Protein AF-A0AAW0N342-F1 (afdb_monomer)

InterPro domains:
  IPR033315 Fanconi-associated nuclease 1-like [PTHR15749] (12-148)
  IPR049125 Fanconi-associated nuclease 1-like, winged-helix domain [PF21315] (36-118)

Foldseek 3Di:
DDDDDDDDDDDDDDDDDDDDDDDDDCPDPPPPPQDPLLVVVVVVVVVQCVDPVSVVVADPVNVLLVVLLVVADSLLSVVLSVQVPDPPADEDQVPDDDVVRPRRCVVSVVSCVVSVSDDDPVPVPDPVSVLVHDPPVVNVVVCVVPPNDDDDDDDDD

Nearest PDB structures (foldseek):
  4rea-assembly1_A  TM=9.395E-01  e=3.209E-09  Homo sapiens
  4reb-assembly1_A  TM=9.626E-01  e=8.181E-09  Homo sapiens
  4ric-assembly1_A  TM=9.687E-01  e=1.385E-08  Homo sapiens
  4rec-assembly1_A  TM=9.598E-01  e=1.468E-08  Homo sapiens
  4rib-assembly1_A  TM=9.483E-01  e=1.855E-08  Homo sapiens

pLDDT: mean 77.21, std 22.33, range [28.55, 95.75]

Secondary structure (DSSP, 8-state):
---PPP--------------------------PPPHHHHHHHHHHHHHHH-HHHHTT--HHHHHHHHHHHHS-HHHHHHHHHHHTS-S----GGG---TTT-S--HHHHHHHHHTTSS--GGG---HHHHHHHS-HHHHHHHHHHS-----------

Mean predicted aligned error: 14.07 Å

Solvent-accessible surface area (backbone atoms only — not comparable to full-atom values): 10590 Å² total; per-residue (Å²): 133,88,80,88,83,87,87,77,91,88,82,90,82,90,84,90,80,90,79,90,80,90,78,91,77,86,74,78,84,69,80,73,73,73,54,67,71,52,48,51,50,51,50,54,53,47,58,45,62,71,34,67,84,58,38,73,75,53,52,74,67,53,52,49,50,54,56,51,52,74,69,43,52,74,52,34,45,49,50,50,53,60,54,68,76,44,82,93,65,87,74,60,71,91,76,61,86,47,72,94,67,37,90,69,52,63,70,43,53,51,52,33,38,75,72,65,76,41,85,58,80,90,74,63,79,52,65,70,63,59,56,71,68,46,53,71,71,56,49,53,50,50,42,67,74,41,94,58,87,81,87,78,87,79,83,82,127

Radius of gyration: 29.44 Å; Cα contacts (8 Å, |Δi|>4): 58; chains: 1; bounding box: 86×65×75 Å

Structure (mmCIF, N/CA/C/O backbone):
data_AF-A0AAW0N342-F1
#
_entry.id   AF-A0AAW0N342-F1
#
loop_
_atom_site.group_PDB
_atom_site.id
_atom_site.type_symbol
_atom_site.label_atom_id
_atom_site.label_alt_id
_atom_site.label_comp_id
_atom_site.label_asym_id
_atom_site.label_entity_id
_atom_site.label_seq_id
_atom_site.pdbx_PDB_ins_code
_atom_site.Cartn_x
_atom_site.Cartn_y
_atom_site.Cartn_z
_atom_site.occupancy
_atom_site.B_iso_or_equiv
_atom_site.auth_seq_id
_atom_site.auth_comp_id
_atom_site.auth_asym_id
_atom_site.auth_atom_id
_atom_site.pdbx_PDB_model_num
ATOM 1 N N . MET A 1 1 ? 48.645 28.131 -38.438 1.00 34.69 1 MET A N 1
ATOM 2 C CA . MET A 1 1 ? 50.052 28.207 -37.994 1.00 34.69 1 MET A CA 1
ATOM 3 C C .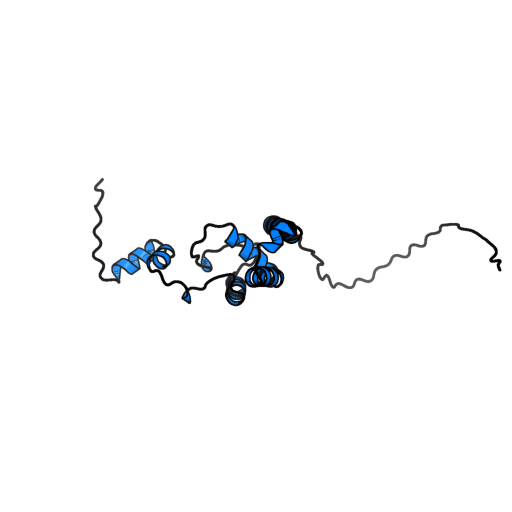 MET A 1 1 ? 50.154 29.474 -37.162 1.00 34.69 1 MET A C 1
ATOM 5 O O . MET A 1 1 ? 50.099 30.552 -37.726 1.00 34.69 1 MET A O 1
ATOM 9 N N . GLU A 1 2 ? 49.819 29.376 -35.874 1.00 31.81 2 GLU A N 1
ATOM 10 C CA . GLU A 1 2 ? 50.795 29.210 -34.774 1.00 31.81 2 GLU A CA 1
ATOM 11 C C . GLU A 1 2 ? 51.688 30.467 -34.657 1.00 31.81 2 GLU A C 1
ATOM 13 O O . GLU A 1 2 ? 52.312 30.865 -35.628 1.00 31.81 2 GLU A O 1
ATOM 18 N N . LYS A 1 3 ? 51.814 31.150 -33.515 1.00 34.91 3 LYS A N 1
ATOM 19 C CA . LYS A 1 3 ? 52.050 30.603 -32.174 1.00 34.91 3 LYS A CA 1
ATOM 20 C C . LYS A 1 3 ? 51.525 31.537 -31.079 1.00 34.91 3 LYS A C 1
ATOM 22 O O . LYS A 1 3 ? 51.860 32.717 -31.043 1.00 34.91 3 LYS A O 1
ATOM 27 N N . THR A 1 4 ? 50.782 30.944 -30.151 1.00 29.80 4 THR A N 1
ATOM 28 C CA . THR A 1 4 ? 50.561 31.434 -28.788 1.00 29.80 4 THR A CA 1
ATOM 29 C C . THR A 1 4 ? 51.851 31.257 -27.990 1.00 29.80 4 THR A C 1
ATOM 31 O O . THR A 1 4 ? 52.464 30.189 -28.030 1.00 29.80 4 THR A O 1
ATOM 34 N N . VAL A 1 5 ? 52.260 32.303 -27.270 1.00 38.38 5 VAL A N 1
ATOM 35 C CA . VAL A 1 5 ? 53.381 32.277 -26.326 1.00 38.38 5 VAL A CA 1
ATOM 36 C C . VAL A 1 5 ? 52.850 32.109 -24.900 1.00 38.38 5 VAL A C 1
ATOM 38 O O . VAL A 1 5 ? 51.890 32.743 -24.478 1.00 38.38 5 VAL A O 1
ATOM 41 N N . LEU A 1 6 ? 53.527 31.188 -24.227 1.00 35.22 6 LEU A N 1
ATOM 42 C CA . LEU A 1 6 ? 53.468 30.665 -22.868 1.00 35.22 6 LEU A CA 1
ATOM 43 C C . LEU A 1 6 ? 53.536 31.707 -21.735 1.00 35.22 6 LEU A C 1
ATOM 45 O O . LEU A 1 6 ? 54.296 32.666 -21.841 1.00 35.22 6 LEU A O 1
ATOM 49 N N . CYS A 1 7 ? 52.865 31.397 -20.617 1.00 28.78 7 CYS A N 1
ATOM 50 C CA . CYS A 1 7 ? 53.338 31.397 -19.209 1.00 28.78 7 CYS A CA 1
ATOM 51 C C . CYS A 1 7 ? 52.137 31.646 -18.274 1.00 28.78 7 CYS A C 1
ATOM 53 O O . CYS A 1 7 ? 51.272 32.435 -18.618 1.00 28.78 7 CYS A O 1
ATOM 55 N N . ARG A 1 8 ? 52.001 31.129 -17.053 1.00 29.12 8 ARG A N 1
ATOM 56 C CA . ARG A 1 8 ? 52.583 30.060 -16.221 1.00 29.12 8 ARG A CA 1
ATOM 57 C C . ARG A 1 8 ? 51.769 30.188 -14.916 1.00 29.12 8 ARG A C 1
ATOM 59 O O . ARG A 1 8 ? 51.470 31.309 -14.511 1.00 29.12 8 ARG A O 1
ATOM 66 N N . SER A 1 9 ? 51.353 29.080 -14.316 1.00 40.84 9 SER A N 1
ATOM 67 C CA . SER A 1 9 ? 50.615 29.056 -13.046 1.00 40.84 9 SER A CA 1
ATOM 68 C C . SER A 1 9 ? 51.399 29.734 -11.919 1.00 40.84 9 SER A C 1
ATOM 70 O O . SER A 1 9 ? 52.617 29.594 -11.906 1.00 40.84 9 SER A O 1
ATOM 72 N N . ASP A 1 10 ? 50.714 30.397 -10.978 1.00 31.62 10 ASP A N 1
ATOM 73 C CA . ASP A 1 10 ? 50.921 30.170 -9.540 1.00 31.62 10 ASP A CA 1
ATOM 74 C C . ASP A 1 10 ? 49.879 30.858 -8.643 1.00 31.62 10 ASP A C 1
ATOM 76 O O . ASP A 1 10 ? 49.135 31.755 -9.030 1.00 31.62 10 ASP A O 1
ATOM 80 N N . ASN A 1 11 ? 49.812 30.294 -7.444 1.00 30.88 11 ASN A N 1
ATOM 81 C CA . ASN A 1 11 ? 48.727 30.203 -6.482 1.00 30.88 11 ASN A CA 1
ATOM 82 C C . ASN A 1 11 ? 48.835 31.249 -5.344 1.00 30.88 11 ASN A C 1
ATOM 84 O O . ASN A 1 11 ? 49.913 31.764 -5.069 1.00 30.88 11 ASN A O 1
ATOM 88 N N . SER A 1 12 ? 47.737 31.397 -4.588 1.00 33.22 12 SER A N 1
ATOM 89 C CA . SER A 1 12 ? 47.611 31.959 -3.223 1.00 33.22 12 SER A CA 1
ATOM 90 C C . SER A 1 12 ? 47.650 33.483 -3.014 1.00 33.22 12 SER A C 1
ATOM 92 O O . SER A 1 12 ? 48.708 34.096 -3.073 1.00 33.22 12 SER A O 1
ATOM 94 N N . GLN A 1 13 ? 46.522 34.052 -2.548 1.00 33.81 13 GLN A N 1
ATOM 95 C CA . GLN A 1 13 ? 46.374 34.555 -1.163 1.00 33.81 13 GLN A CA 1
ATOM 96 C C . GLN A 1 13 ? 44.962 35.120 -0.860 1.00 33.81 13 GLN A C 1
ATOM 98 O O . GLN A 1 13 ? 44.534 36.128 -1.407 1.00 33.81 13 GLN A O 1
ATOM 103 N N . LYS A 1 14 ? 44.272 34.408 0.041 1.00 32.59 14 LYS A N 1
ATOM 104 C CA . LYS A 1 14 ? 43.432 34.832 1.179 1.00 32.59 14 LYS A CA 1
ATOM 105 C C . LYS A 1 14 ? 42.947 36.299 1.261 1.00 32.59 14 LYS A C 1
ATOM 107 O O . LYS A 1 14 ? 43.750 37.186 1.523 1.00 32.59 14 LYS A O 1
ATOM 112 N N . THR A 1 15 ? 41.625 36.492 1.321 1.00 28.55 15 THR A N 1
ATOM 113 C CA . THR A 1 15 ? 40.990 37.526 2.164 1.00 28.55 15 THR A CA 1
ATOM 114 C C . THR A 1 15 ? 39.665 37.023 2.750 1.00 28.55 15 THR A C 1
ATOM 116 O O . THR A 1 15 ? 38.677 36.819 2.052 1.00 28.55 15 THR A O 1
ATOM 119 N N . GLU A 1 16 ? 39.674 36.819 4.068 1.00 32.69 16 GLU A N 1
ATOM 120 C CA . GLU A 1 16 ? 38.497 36.769 4.938 1.00 32.69 16 GLU A CA 1
ATOM 121 C C . GLU A 1 16 ? 37.904 38.177 5.054 1.00 32.69 16 GLU A C 1
ATOM 123 O O . GLU A 1 16 ? 38.611 39.091 5.474 1.00 32.69 16 GLU A O 1
ATOM 128 N N . ILE A 1 17 ? 36.609 38.339 4.772 1.00 36.56 17 ILE A N 1
ATOM 129 C CA . ILE A 1 17 ? 35.770 39.325 5.464 1.00 36.56 17 ILE A CA 1
ATOM 130 C C . ILE A 1 17 ? 34.436 38.646 5.780 1.00 36.56 17 ILE A C 1
ATOM 132 O O . ILE A 1 17 ? 33.525 38.584 4.958 1.00 36.56 17 ILE A O 1
ATOM 136 N N . GLU A 1 18 ? 34.341 38.130 7.002 1.00 34.72 18 GLU A N 1
ATOM 137 C CA . GLU A 1 18 ? 33.071 37.909 7.680 1.00 34.72 18 GLU A CA 1
ATOM 138 C C . GLU A 1 18 ? 32.436 39.262 8.028 1.00 34.72 18 GLU A C 1
ATOM 140 O O . GLU A 1 18 ? 33.096 40.130 8.608 1.00 34.72 18 GLU A O 1
ATOM 145 N N . LYS A 1 19 ? 31.137 39.406 7.739 1.00 33.09 19 LYS A N 1
ATOM 146 C CA . LYS A 1 19 ? 30.110 39.789 8.727 1.00 33.09 19 LYS A CA 1
ATOM 147 C C . LYS A 1 19 ? 28.703 39.733 8.122 1.00 33.09 19 LYS A C 1
ATOM 149 O O . LYS A 1 19 ? 28.274 40.617 7.392 1.00 33.09 19 LYS A O 1
ATOM 154 N N . THR A 1 20 ? 28.021 38.641 8.459 1.00 30.98 20 THR A N 1
ATOM 155 C CA . THR A 1 20 ? 26.669 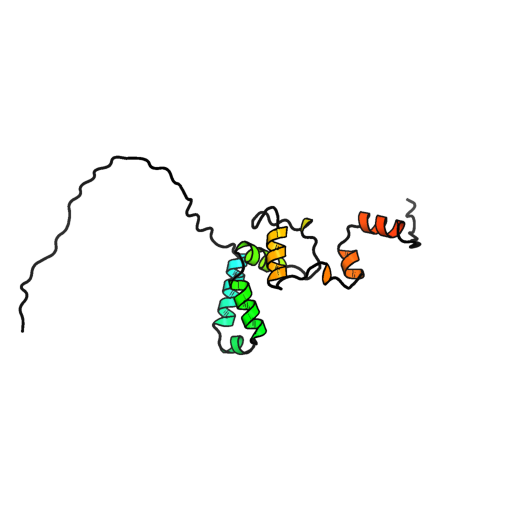38.604 9.040 1.00 30.98 20 THR A CA 1
ATOM 156 C C . THR A 1 20 ? 25.677 39.703 8.643 1.00 30.98 20 THR A C 1
ATOM 158 O O . THR A 1 20 ? 25.640 40.772 9.248 1.00 30.98 20 THR A O 1
ATOM 161 N N . VAL A 1 21 ? 24.722 39.330 7.786 1.00 37.38 21 VAL A N 1
ATOM 162 C CA . VAL A 1 21 ? 23.315 39.728 7.939 1.00 37.38 21 VAL A CA 1
ATOM 163 C C . VAL A 1 21 ? 22.462 38.468 7.810 1.00 37.38 21 VAL A C 1
ATOM 165 O O . VAL A 1 21 ? 22.523 37.753 6.814 1.00 37.38 21 VAL A O 1
ATOM 168 N N . LYS A 1 22 ? 21.724 38.186 8.884 1.00 39.34 22 LYS A N 1
ATOM 169 C CA . LYS A 1 22 ? 20.731 37.122 8.999 1.00 39.34 22 LYS A CA 1
ATOM 170 C C . LYS A 1 22 ? 19.581 37.414 8.043 1.00 39.34 22 LYS A C 1
ATOM 172 O O . LYS A 1 22 ? 19.031 38.505 8.116 1.00 39.34 22 LYS A O 1
ATOM 177 N N . ASN A 1 23 ? 19.191 36.432 7.240 1.00 31.77 23 ASN A N 1
ATOM 178 C CA . ASN A 1 23 ? 17.826 36.313 6.751 1.00 31.77 23 ASN A CA 1
ATOM 179 C C . ASN A 1 23 ? 17.415 34.855 6.928 1.00 31.77 23 ASN A C 1
ATOM 181 O O . ASN A 1 23 ? 17.926 33.955 6.265 1.00 31.77 23 ASN A O 1
ATOM 185 N N . GLU A 1 24 ? 16.551 34.664 7.915 1.00 41.38 24 GLU A N 1
ATOM 186 C CA . GLU A 1 24 ? 15.800 33.451 8.180 1.00 41.38 24 GLU A CA 1
ATOM 187 C C . GLU A 1 24 ? 14.843 33.223 7.007 1.00 41.38 24 GLU A C 1
ATOM 189 O O . GLU A 1 24 ? 14.032 34.088 6.694 1.00 41.38 24 GLU A O 1
ATOM 194 N N . ASN A 1 25 ? 14.996 32.082 6.345 1.00 36.09 25 ASN A N 1
ATOM 195 C CA . ASN A 1 25 ? 13.945 31.336 5.657 1.00 36.09 25 ASN A CA 1
ATOM 196 C C . ASN A 1 25 ? 14.492 29.916 5.502 1.00 36.09 25 ASN A C 1
ATOM 198 O O . ASN A 1 25 ? 15.032 29.519 4.472 1.00 36.09 25 ASN A O 1
ATOM 202 N N . ASP A 1 26 ? 14.449 29.213 6.629 1.00 40.00 26 ASP A N 1
ATOM 203 C CA . ASP A 1 26 ? 14.780 27.805 6.790 1.00 40.00 26 ASP A CA 1
ATOM 204 C C . ASP A 1 26 ? 13.653 26.965 6.167 1.00 40.00 26 ASP A C 1
ATOM 206 O O . ASP A 1 26 ? 12.749 26.490 6.851 1.00 40.00 26 ASP A O 1
ATOM 210 N N . GLU A 1 27 ? 13.657 26.830 4.839 1.00 41.22 27 GLU A N 1
ATOM 211 C CA . GLU A 1 27 ? 12.962 25.719 4.190 1.00 41.22 27 GLU A CA 1
ATOM 212 C C . GLU A 1 27 ? 13.893 24.511 4.235 1.00 41.22 27 GLU A C 1
ATOM 214 O O . GLU A 1 27 ? 14.804 24.339 3.419 1.00 41.22 27 GLU A O 1
ATOM 219 N N . SER A 1 28 ? 13.677 23.699 5.270 1.00 37.66 28 SER A N 1
ATOM 220 C CA . SER A 1 28 ? 14.444 22.502 5.565 1.00 37.66 28 SER A CA 1
ATOM 221 C C . SER A 1 28 ? 14.536 21.608 4.327 1.00 37.66 28 SER A C 1
ATOM 223 O O . SER A 1 28 ? 13.594 20.901 3.960 1.00 37.66 28 SER A O 1
ATOM 225 N N . SER A 1 29 ? 15.708 21.596 3.704 1.00 40.28 29 SER A N 1
ATOM 226 C CA . SER A 1 29 ? 16.100 20.595 2.718 1.00 40.28 29 SER A CA 1
ATOM 227 C C . SER A 1 29 ? 16.362 19.271 3.437 1.00 40.28 29 SER A C 1
ATOM 229 O O . SER A 1 29 ? 17.493 18.804 3.530 1.00 40.28 29 SER A O 1
ATOM 231 N N . GLN A 1 30 ? 15.318 18.666 4.003 1.00 44.69 30 GLN A N 1
ATOM 232 C CA . GLN A 1 30 ? 15.370 17.273 4.411 1.00 44.69 30 GLN A CA 1
ATOM 233 C C . GLN A 1 30 ? 15.076 16.429 3.180 1.00 44.69 30 GLN A C 1
ATOM 235 O O . GLN A 1 30 ? 13.927 16.095 2.896 1.00 44.69 30 GLN A O 1
ATOM 240 N N . THR A 1 31 ? 16.123 16.055 2.448 1.00 46.41 31 THR A N 1
ATOM 241 C CA . THR A 1 31 ? 16.073 14.879 1.581 1.00 46.41 31 THR A CA 1
ATOM 242 C C . THR A 1 31 ? 15.868 13.664 2.487 1.00 46.41 31 THR A C 1
ATOM 244 O O . THR A 1 31 ? 16.803 13.007 2.940 1.00 46.41 31 THR A O 1
ATOM 247 N N . THR A 1 32 ? 14.614 13.414 2.859 1.00 61.03 32 THR A N 1
ATOM 248 C CA . THR A 1 32 ? 14.234 12.310 3.734 1.00 61.03 32 THR A CA 1
ATOM 249 C C . THR A 1 32 ? 14.515 11.029 2.965 1.00 61.03 32 THR A C 1
ATOM 251 O O . THR A 1 32 ? 13.783 10.656 2.051 1.00 61.03 32 THR A O 1
ATOM 254 N N . ARG A 1 33 ? 15.637 10.385 3.292 1.00 80.31 33 ARG A N 1
ATOM 255 C CA . ARG A 1 33 ? 16.041 9.100 2.724 1.00 80.31 33 ARG A CA 1
ATOM 256 C C . ARG A 1 33 ? 14.855 8.133 2.771 1.00 80.31 33 ARG A C 1
ATOM 258 O O . ARG A 1 33 ? 14.216 7.996 3.816 1.00 80.31 33 ARG A O 1
ATOM 265 N N . LEU A 1 34 ? 14.564 7.476 1.645 1.00 87.88 34 LEU A N 1
ATOM 266 C CA . LEU A 1 34 ? 13.454 6.530 1.566 1.00 87.88 34 LEU A CA 1
ATOM 267 C C . LEU A 1 34 ? 13.619 5.417 2.616 1.00 87.88 34 LEU A C 1
ATOM 269 O O . LEU A 1 34 ? 14.746 4.975 2.875 1.00 87.88 34 LEU A O 1
ATOM 273 N N . PRO A 1 35 ? 12.517 4.935 3.217 1.00 92.31 35 PRO A N 1
ATOM 274 C CA . PRO A 1 35 ? 12.569 3.792 4.114 1.00 92.31 35 PRO A CA 1
ATOM 275 C C . PRO A 1 35 ? 13.142 2.563 3.406 1.00 92.31 35 PRO A C 1
ATOM 277 O O . PRO A 1 35 ? 12.851 2.327 2.233 1.00 92.31 35 PRO A O 1
ATOM 280 N N . TYR A 1 36 ? 13.896 1.738 4.135 1.00 93.88 36 TYR A N 1
ATOM 281 C CA . TYR A 1 36 ? 14.574 0.576 3.550 1.00 93.88 36 TYR A CA 1
ATOM 282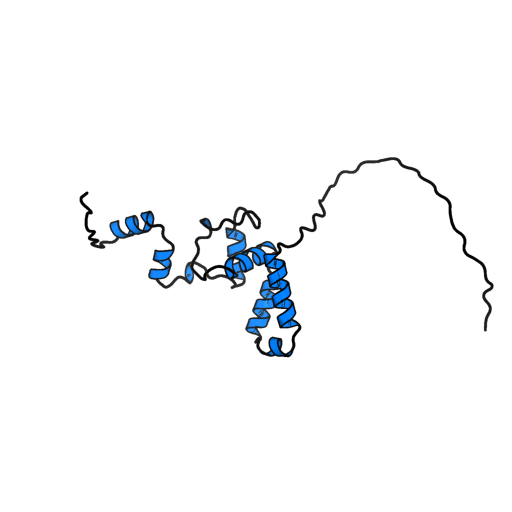 C C . TYR A 1 36 ? 13.609 -0.391 2.843 1.00 93.88 36 TYR A C 1
ATOM 284 O O . TYR A 1 36 ? 13.972 -0.973 1.831 1.00 93.88 36 TYR A O 1
ATOM 292 N N . TYR A 1 37 ? 12.374 -0.550 3.337 1.00 93.81 37 TYR A N 1
ATOM 293 C CA . TYR A 1 37 ? 11.390 -1.450 2.728 1.00 93.81 37 TYR A CA 1
ATOM 294 C C . TYR A 1 37 ? 10.956 -0.978 1.336 1.00 93.81 37 TYR A C 1
ATOM 296 O O . TYR A 1 37 ? 10.802 -1.801 0.438 1.00 93.81 37 TYR A O 1
ATOM 304 N N . LEU A 1 38 ? 10.791 0.336 1.153 1.00 94.88 38 LEU A N 1
ATOM 305 C CA . LEU A 1 38 ? 10.435 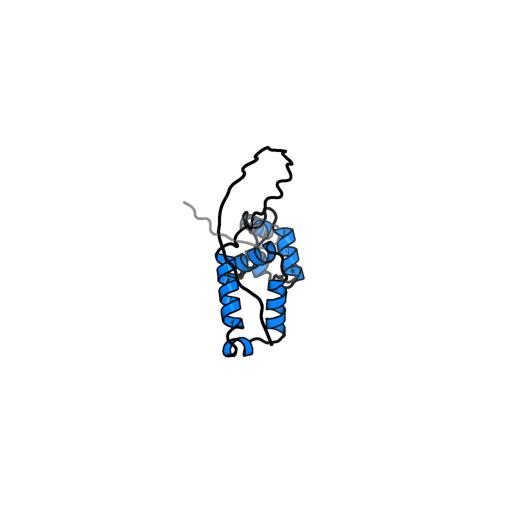0.927 -0.132 1.00 94.88 38 LEU A CA 1
ATOM 306 C C . LEU A 1 38 ? 11.646 0.912 -1.062 1.00 94.88 38 LEU A C 1
ATOM 308 O O . LEU A 1 38 ? 11.520 0.527 -2.217 1.00 94.88 38 LEU A O 1
ATOM 312 N N . GLN A 1 39 ? 12.830 1.241 -0.539 1.00 95.44 39 GLN A N 1
ATOM 313 C CA . GLN A 1 39 ? 14.072 1.166 -1.304 1.00 95.44 39 GLN A CA 1
ATOM 314 C C . GLN A 1 39 ? 14.318 -0.249 -1.842 1.00 95.44 39 GLN A C 1
ATOM 316 O O . GLN A 1 39 ? 14.589 -0.409 -3.025 1.00 95.44 39 GLN A O 1
ATOM 321 N N . ASN A 1 40 ? 14.178 -1.273 -0.996 1.00 95.19 40 ASN A N 1
ATOM 322 C CA . ASN A 1 40 ? 14.358 -2.664 -1.401 1.00 95.19 40 ASN A CA 1
ATOM 323 C C . ASN A 1 40 ? 13.339 -3.073 -2.469 1.00 95.19 40 ASN A C 1
ATOM 325 O O . ASN A 1 40 ? 13.709 -3.735 -3.432 1.00 95.19 40 ASN A O 1
ATOM 329 N N . PHE A 1 41 ? 12.077 -2.663 -2.316 1.00 95.56 41 PHE A N 1
ATOM 330 C CA . PHE A 1 41 ? 11.040 -2.932 -3.309 1.00 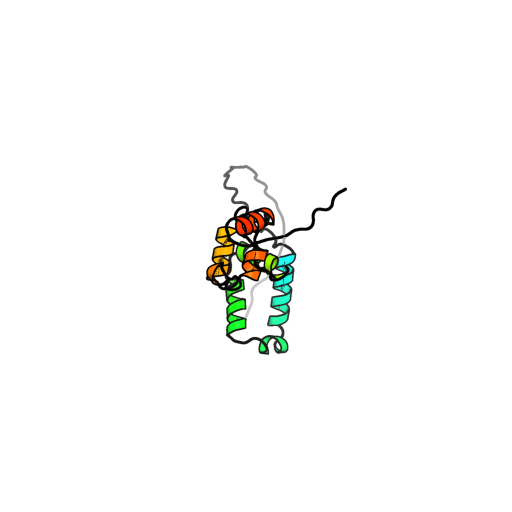95.56 41 PHE A CA 1
ATOM 331 C C . PHE A 1 41 ? 11.387 -2.315 -4.670 1.00 95.56 41 PHE A C 1
ATOM 333 O O . PHE A 1 41 ? 11.361 -3.015 -5.678 1.00 95.56 41 PHE A O 1
ATOM 340 N N . LEU A 1 42 ? 11.786 -1.039 -4.688 1.00 94.88 42 LEU A N 1
ATOM 341 C CA . LEU A 1 42 ? 12.204 -0.345 -5.909 1.00 94.88 42 LEU A CA 1
ATOM 342 C C . LEU A 1 42 ? 13.431 -0.998 -6.550 1.00 94.88 42 LEU A C 1
ATOM 344 O O . LEU A 1 42 ? 13.464 -1.171 -7.760 1.00 94.88 42 LEU A O 1
ATOM 348 N N . THR A 1 43 ? 14.417 -1.409 -5.750 1.00 95.38 43 THR A N 1
ATOM 349 C CA . THR A 1 43 ? 15.608 -2.102 -6.257 1.00 95.38 43 THR A CA 1
ATOM 350 C C . THR A 1 43 ? 15.264 -3.449 -6.890 1.00 95.38 43 THR A C 1
ATOM 352 O O . THR A 1 43 ? 15.811 -3.773 -7.938 1.00 95.38 43 THR A O 1
ATOM 355 N N . VAL A 1 44 ? 14.348 -4.223 -6.296 1.00 95.06 44 VAL A N 1
ATOM 356 C CA . VAL A 1 44 ? 13.877 -5.484 -6.892 1.00 95.06 44 VAL A CA 1
ATOM 357 C C . VAL A 1 44 ? 13.142 -5.215 -8.202 1.00 95.06 44 VAL A C 1
ATOM 359 O O . VAL A 1 44 ? 13.432 -5.868 -9.199 1.00 95.06 44 VAL A O 1
ATOM 362 N N . LEU A 1 45 ? 12.235 -4.236 -8.218 1.00 94.62 45 LEU A N 1
ATOM 363 C CA . LEU A 1 45 ? 11.480 -3.878 -9.416 1.00 94.62 45 LEU A CA 1
ATOM 364 C C . LEU A 1 45 ? 12.410 -3.431 -10.552 1.00 94.62 45 LEU A C 1
ATOM 366 O O . LEU A 1 45 ? 12.287 -3.912 -11.672 1.00 94.62 45 LEU A O 1
ATOM 370 N N . GLN A 1 46 ? 13.385 -2.574 -10.248 1.00 94.31 46 GLN A N 1
ATOM 371 C CA . GLN A 1 46 ? 14.382 -2.117 -11.211 1.00 94.31 46 GLN A CA 1
ATOM 372 C C . GLN A 1 46 ? 15.221 -3.277 -11.758 1.00 94.31 46 GLN A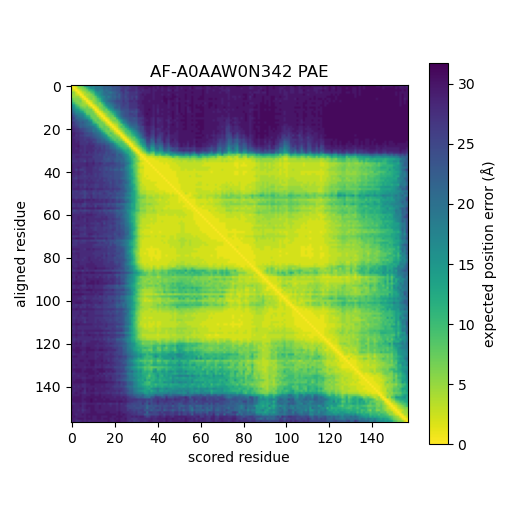 C 1
ATOM 374 O O . GLN A 1 46 ? 15.373 -3.386 -12.968 1.00 94.31 46 GLN A O 1
ATOM 379 N N . ALA A 1 47 ? 15.713 -4.171 -10.895 1.00 95.56 47 ALA A N 1
ATOM 380 C CA . ALA A 1 47 ? 16.520 -5.311 -11.327 1.00 95.56 47 ALA A CA 1
ATOM 381 C C . ALA A 1 47 ? 15.759 -6.243 -12.287 1.00 95.56 47 ALA A C 1
ATOM 383 O O . ALA A 1 47 ? 16.338 -6.733 -13.251 1.00 95.56 47 ALA A O 1
ATOM 384 N N . VAL A 1 48 ? 14.461 -6.455 -12.044 1.00 94.06 48 VAL A N 1
ATOM 385 C CA . VAL A 1 48 ? 13.595 -7.255 -12.926 1.00 94.06 48 VAL A CA 1
ATOM 386 C C . VAL A 1 48 ? 13.354 -6.545 -14.261 1.00 94.06 48 VAL A C 1
ATOM 388 O O . VAL A 1 48 ? 13.366 -7.185 -15.305 1.00 94.06 48 VAL A O 1
ATOM 391 N N . LEU A 1 49 ? 13.166 -5.223 -14.254 1.00 92.31 49 LEU A N 1
ATOM 392 C CA . LEU A 1 49 ? 12.881 -4.453 -15.472 1.00 92.31 49 LEU A CA 1
ATOM 393 C C . LEU A 1 49 ? 14.116 -4.159 -16.330 1.00 92.31 49 LEU A C 1
ATOM 395 O O . LEU A 1 49 ? 13.980 -3.929 -17.532 1.00 92.31 49 LEU A O 1
ATOM 399 N N . GLU A 1 50 ? 15.306 -4.148 -15.733 1.00 94.38 50 GLU A N 1
ATOM 400 C CA . GLU A 1 50 ? 16.579 -4.031 -16.450 1.00 94.38 50 GLU A CA 1
ATOM 401 C C . GLU A 1 50 ? 16.966 -5.332 -17.165 1.00 94.38 50 GLU A C 1
ATOM 403 O O . GLU A 1 50 ? 17.705 -5.289 -18.149 1.00 94.38 50 GLU A O 1
ATOM 408 N N . ASN A 1 51 ? 16.456 -6.478 -16.707 1.00 95.06 51 ASN A N 1
ATOM 409 C CA . ASN A 1 51 ? 16.655 -7.754 -17.376 1.00 95.06 51 ASN A CA 1
ATOM 410 C C . ASN A 1 51 ? 15.654 -7.922 -18.531 1.00 95.06 51 ASN A C 1
ATOM 412 O O . ASN A 1 51 ? 14.452 -8.062 -18.312 1.00 95.06 51 ASN A O 1
ATOM 416 N N . GLU A 1 52 ? 16.150 -7.942 -19.770 1.00 92.50 52 GLU A N 1
ATOM 417 C CA . GLU A 1 52 ? 15.311 -8.099 -20.964 1.00 92.50 52 GLU A CA 1
ATOM 418 C C . GLU A 1 52 ? 14.528 -9.422 -20.964 1.00 92.50 52 GLU A C 1
ATOM 420 O O . GLU A 1 52 ? 13.354 -9.423 -21.337 1.00 92.50 52 GLU A O 1
ATOM 425 N N . ASP A 1 53 ? 15.133 -10.516 -20.486 1.00 94.06 53 ASP A N 1
ATOM 426 C CA . ASP A 1 53 ? 14.511 -11.847 -20.461 1.00 94.06 53 ASP A CA 1
ATOM 427 C C . ASP A 1 53 ? 13.338 -11.928 -19.472 1.00 94.06 53 ASP A C 1
ATOM 429 O O . ASP A 1 53 ? 12.362 -12.637 -19.716 1.00 94.06 53 ASP A O 1
ATOM 433 N N . ASP A 1 54 ? 13.407 -11.183 -18.366 1.00 93.31 54 ASP A N 1
ATOM 434 C CA . ASP A 1 54 ? 12.313 -11.110 -17.395 1.00 93.31 54 ASP A CA 1
ATOM 435 C C . ASP A 1 54 ? 11.252 -10.104 -17.853 1.00 93.31 54 ASP A C 1
ATOM 437 O O . ASP A 1 54 ? 10.051 -10.356 -17.737 1.00 93.31 54 ASP A O 1
ATOM 441 N N . ARG A 1 55 ? 11.679 -8.973 -18.429 1.00 91.75 55 ARG A N 1
ATOM 442 C CA . ARG A 1 55 ? 10.790 -7.896 -18.877 1.00 91.75 55 ARG A CA 1
ATOM 443 C C . ARG A 1 55 ? 9.792 -8.351 -19.941 1.00 91.75 55 ARG A C 1
ATOM 445 O O . ARG A 1 55 ? 8.658 -7.880 -19.929 1.00 91.75 55 ARG A O 1
ATOM 452 N N . ILE A 1 56 ? 10.166 -9.269 -20.834 1.00 92.94 56 ILE A N 1
ATOM 453 C CA . ILE A 1 56 ? 9.251 -9.805 -21.862 1.00 92.94 56 ILE A CA 1
ATOM 454 C C . ILE A 1 56 ? 8.068 -10.600 -21.286 1.00 92.94 56 ILE A C 1
ATOM 456 O O . ILE A 1 56 ? 7.112 -10.867 -22.012 1.00 92.94 56 ILE A O 1
ATOM 460 N N . LEU A 1 57 ? 8.118 -10.990 -20.006 1.00 95.25 57 LEU A N 1
ATOM 461 C CA . LEU A 1 57 ? 7.025 -11.696 -19.333 1.00 95.25 57 LEU A CA 1
ATOM 462 C C . LEU A 1 57 ? 5.892 -10.756 -18.893 1.00 95.25 57 LEU A C 1
ATOM 464 O O . LEU A 1 57 ? 4.809 -11.237 -18.565 1.00 95.25 57 LEU A O 1
ATOM 468 N N . PHE A 1 58 ? 6.131 -9.442 -18.893 1.00 94.25 58 PHE A N 1
ATOM 469 C CA . PHE A 1 58 ? 5.167 -8.419 -18.497 1.00 94.25 58 PHE A CA 1
ATOM 470 C C . PHE A 1 58 ? 4.402 -7.923 -19.724 1.00 94.25 58 PHE A C 1
ATOM 472 O O . PHE A 1 58 ? 4.998 -7.525 -20.727 1.00 94.25 58 PHE A O 1
ATOM 479 N N . ASN A 1 59 ? 3.073 -7.931 -19.648 1.00 94.44 59 ASN A N 1
ATOM 480 C CA . ASN A 1 59 ? 2.224 -7.390 -20.707 1.00 94.44 59 ASN A CA 1
ATOM 481 C C . ASN A 1 59 ? 2.032 -5.864 -20.553 1.00 94.44 59 ASN A C 1
ATOM 483 O O . ASN A 1 59 ? 2.523 -5.238 -19.609 1.00 94.44 59 ASN A O 1
ATOM 487 N N . ASP A 1 60 ? 1.297 -5.248 -21.482 1.00 94.56 60 ASP A N 1
ATOM 488 C CA . ASP A 1 60 ? 1.044 -3.801 -21.463 1.00 94.56 60 ASP A CA 1
ATOM 489 C C . ASP A 1 60 ? 0.265 -3.337 -20.216 1.00 94.56 60 ASP A C 1
ATOM 491 O O . ASP A 1 60 ? 0.469 -2.215 -19.739 1.00 94.56 60 ASP A O 1
ATOM 495 N N . GLU A 1 61 ? -0.615 -4.179 -19.666 1.00 93.19 61 GLU A N 1
ATOM 496 C CA . GLU A 1 61 ? -1.359 -3.886 -18.435 1.00 93.19 61 GLU A CA 1
ATOM 497 C C . GLU A 1 61 ? -0.423 -3.901 -17.220 1.00 93.19 61 GLU A C 1
ATOM 499 O O . GLU A 1 61 ? -0.461 -2.970 -16.410 1.00 93.19 61 GLU A O 1
ATOM 504 N N . ASP A 1 62 ? 0.477 -4.884 -17.136 1.00 93.19 62 ASP A N 1
ATOM 505 C CA . ASP A 1 62 ? 1.474 -4.981 -16.067 1.00 93.19 62 ASP A CA 1
ATOM 506 C C . ASP A 1 62 ? 2.423 -3.775 -16.090 1.00 93.19 62 ASP A C 1
ATOM 508 O O . ASP A 1 62 ? 2.664 -3.130 -15.066 1.00 93.19 62 ASP A O 1
ATOM 512 N N . MET A 1 63 ? 2.918 -3.411 -17.278 1.00 93.94 63 MET A N 1
ATOM 513 C CA . MET A 1 63 ? 3.769 -2.233 -17.461 1.00 93.94 63 MET A CA 1
ATOM 514 C C . MET A 1 63 ? 3.026 -0.939 -17.115 1.00 93.94 63 MET A C 1
ATOM 516 O O . MET A 1 63 ? 3.594 -0.034 -16.498 1.00 93.94 63 MET A O 1
ATOM 520 N N . SER A 1 64 ? 1.739 -0.849 -17.454 1.00 94.19 64 SER A N 1
ATOM 521 C CA . SER A 1 64 ? 0.902 0.292 -17.075 1.00 94.19 64 SER A CA 1
ATOM 522 C C . SER A 1 64 ? 0.744 0.403 -15.560 1.00 94.19 64 SER A C 1
ATOM 524 O O . SER A 1 64 ? 0.798 1.512 -15.027 1.00 94.19 64 SER A O 1
ATOM 526 N N . LEU A 1 65 ? 0.606 -0.724 -14.855 1.00 93.50 65 LEU A N 1
ATOM 527 C CA . LEU A 1 65 ? 0.533 -0.763 -13.396 1.00 93.50 65 LEU A CA 1
ATOM 528 C C . LEU A 1 65 ? 1.857 -0.328 -12.760 1.00 93.50 65 LEU A C 1
ATOM 530 O O . LEU A 1 65 ? 1.855 0.475 -11.829 1.00 93.50 65 LEU A O 1
ATOM 534 N N . ILE A 1 66 ? 2.993 -0.771 -13.297 1.00 94.12 66 ILE A N 1
ATOM 535 C CA . ILE A 1 66 ? 4.323 -0.334 -12.849 1.00 94.12 66 ILE A CA 1
ATOM 536 C C . ILE A 1 66 ? 4.476 1.185 -13.001 1.00 94.12 66 ILE A C 1
ATOM 538 O O . ILE A 1 66 ? 4.837 1.875 -12.048 1.00 94.12 66 ILE A O 1
ATOM 542 N N . HIS A 1 67 ? 4.118 1.738 -14.160 1.00 93.62 67 HIS A N 1
ATOM 543 C CA . HIS A 1 67 ? 4.175 3.184 -14.378 1.00 93.62 67 HIS A CA 1
ATOM 544 C C . HIS A 1 67 ? 3.165 3.964 -13.533 1.00 93.62 67 HIS A C 1
ATOM 546 O O . HIS A 1 67 ? 3.427 5.107 -13.153 1.00 93.62 67 HIS A O 1
ATOM 552 N N . ALA A 1 68 ? 2.002 3.383 -13.236 1.00 95.12 68 ALA A N 1
ATOM 553 C CA . ALA A 1 68 ? 1.052 3.973 -12.301 1.00 95.12 68 ALA A CA 1
ATOM 554 C C . ALA A 1 68 ? 1.641 4.017 -10.885 1.00 95.12 68 ALA A C 1
ATOM 556 O O . ALA A 1 68 ? 1.500 5.033 -10.207 1.00 95.12 68 ALA A O 1
ATOM 557 N N . PHE A 1 69 ? 2.369 2.974 -10.471 1.00 95.56 69 PHE A N 1
ATOM 558 C CA . PHE A 1 69 ? 3.025 2.910 -9.166 1.00 95.56 69 PHE A CA 1
ATOM 559 C C . PHE A 1 69 ? 4.097 3.997 -9.024 1.00 95.56 69 PHE A C 1
ATOM 561 O O . PHE A 1 69 ? 4.132 4.710 -8.021 1.00 95.56 69 PHE A O 1
ATOM 568 N N . GLU A 1 70 ? 4.926 4.190 -10.052 1.00 93.56 70 GLU A N 1
ATOM 569 C CA . GLU A 1 70 ? 5.947 5.248 -10.082 1.00 93.56 70 GLU A CA 1
ATOM 570 C C . GLU A 1 70 ? 5.350 6.661 -9.975 1.00 93.56 70 GLU A C 1
ATOM 572 O O . GLU A 1 70 ? 5.990 7.561 -9.433 1.00 93.56 70 GLU A O 1
ATOM 577 N N . LYS A 1 71 ? 4.114 6.855 -10.455 1.00 94.56 71 LYS A N 1
ATOM 578 C CA . LYS A 1 71 ? 3.388 8.137 -10.412 1.00 94.56 71 LYS A CA 1
ATOM 579 C C . LYS A 1 71 ? 2.646 8.396 -9.100 1.00 94.56 71 LYS A C 1
ATOM 581 O O . LYS A 1 71 ? 2.173 9.515 -8.904 1.00 94.56 71 LYS A O 1
ATOM 586 N N . LEU A 1 72 ? 2.521 7.396 -8.226 1.00 95.12 72 LEU A N 1
ATOM 587 C CA . LEU A 1 72 ? 1.906 7.570 -6.911 1.00 95.12 72 LEU A CA 1
ATOM 588 C C . LEU A 1 72 ? 2.695 8.563 -6.057 1.00 95.12 72 LEU A C 1
ATOM 590 O O . LEU A 1 72 ? 3.913 8.710 -6.183 1.00 95.12 72 LEU A O 1
ATOM 594 N N . SER A 1 73 ? 2.003 9.187 -5.107 1.00 94.94 73 SER A N 1
ATOM 595 C CA . SER A 1 73 ? 2.659 9.949 -4.054 1.00 94.94 73 SER A CA 1
ATOM 596 C C . SER A 1 73 ? 3.634 9.063 -3.266 1.00 94.94 73 SER A C 1
ATOM 598 O O . SER A 1 73 ? 3.425 7.859 -3.103 1.00 94.94 73 SER A O 1
ATOM 600 N N . VAL A 1 74 ? 4.689 9.658 -2.693 1.00 93.38 74 VAL A N 1
ATOM 601 C CA . VAL A 1 74 ? 5.649 8.919 -1.844 1.00 93.38 74 VAL A CA 1
ATOM 602 C C . VAL A 1 74 ? 4.930 8.190 -0.701 1.00 93.38 74 VAL A C 1
ATOM 604 O O . VAL A 1 74 ? 5.325 7.093 -0.309 1.00 93.38 74 VAL A O 1
ATOM 607 N N . MET A 1 75 ? 3.851 8.774 -0.173 1.00 93.94 75 MET A N 1
ATOM 608 C CA . MET A 1 75 ? 3.042 8.145 0.873 1.00 93.94 75 MET A CA 1
ATOM 609 C C . MET A 1 75 ? 2.204 6.986 0.331 1.00 93.94 75 MET A C 1
ATOM 611 O O . MET A 1 75 ? 2.141 5.946 0.985 1.00 93.94 75 MET A O 1
ATOM 615 N N . GLY A 1 76 ? 1.641 7.122 -0.872 1.00 94.56 76 GLY A N 1
ATOM 616 C CA . GLY A 1 76 ? 0.960 6.046 -1.591 1.00 94.56 76 GLY A CA 1
ATOM 617 C C . GLY A 1 76 ? 1.885 4.860 -1.852 1.00 94.56 76 GLY A C 1
ATOM 618 O O . GLY A 1 76 ? 1.549 3.734 -1.493 1.00 94.56 76 GLY A O 1
ATOM 619 N N . GLN A 1 77 ? 3.095 5.111 -2.360 1.00 95.75 77 GLN A N 1
ATOM 620 C CA . GLN A 1 77 ? 4.101 4.067 -2.581 1.00 95.75 77 GLN A CA 1
ATOM 621 C C . GLN A 1 77 ? 4.477 3.352 -1.278 1.00 95.75 77 GLN A C 1
ATOM 623 O O . GLN A 1 77 ? 4.493 2.122 -1.225 1.00 95.75 77 GLN A O 1
ATOM 628 N N . LYS A 1 78 ? 4.733 4.104 -0.196 1.00 94.81 78 LYS A N 1
ATOM 629 C CA . LYS A 1 78 ? 5.018 3.516 1.123 1.00 94.81 78 LYS A CA 1
ATOM 630 C C . LYS A 1 78 ? 3.868 2.635 1.609 1.00 94.81 78 LYS A C 1
ATOM 632 O O . LYS A 1 78 ? 4.115 1.509 2.044 1.00 94.81 78 LYS A O 1
ATOM 637 N N . LEU A 1 79 ? 2.634 3.139 1.545 1.00 95.19 79 LEU A N 1
ATOM 638 C CA . LEU A 1 79 ? 1.458 2.423 2.033 1.00 95.19 79 LEU A CA 1
ATOM 639 C C . LEU A 1 79 ? 1.218 1.159 1.210 1.00 95.19 79 LEU A C 1
ATOM 641 O O . LEU A 1 79 ? 1.039 0.091 1.788 1.00 95.19 79 LEU A O 1
ATOM 645 N N . TYR A 1 80 ? 1.305 1.251 -0.116 1.00 95.38 80 TYR A N 1
ATOM 646 C CA . TYR A 1 80 ? 1.175 0.097 -0.995 1.00 95.38 80 TYR A CA 1
ATOM 647 C C . TYR A 1 80 ? 2.187 -0.997 -0.644 1.00 95.38 80 TYR A C 1
ATOM 649 O O . TYR A 1 80 ? 1.790 -2.130 -0.390 1.00 95.38 80 TYR A O 1
ATOM 657 N N . VAL A 1 81 ? 3.477 -0.663 -0.521 1.00 95.00 81 VAL A N 1
ATOM 658 C CA . VAL A 1 81 ? 4.513 -1.657 -0.188 1.00 95.00 81 VAL A CA 1
ATOM 659 C C . VAL A 1 81 ? 4.276 -2.279 1.194 1.00 95.00 81 VAL A C 1
ATOM 661 O O . VAL A 1 81 ? 4.451 -3.487 1.366 1.00 95.00 81 VAL A O 1
ATOM 664 N N . ARG A 1 82 ? 3.825 -1.492 2.183 1.00 93.50 82 ARG A N 1
ATOM 665 C CA . ARG A 1 82 ? 3.461 -2.009 3.514 1.00 93.50 82 ARG A CA 1
ATOM 666 C C . ARG A 1 82 ? 2.309 -3.008 3.458 1.00 93.50 82 ARG A C 1
ATOM 668 O O . ARG A 1 82 ? 2.341 -3.999 4.187 1.00 93.50 82 ARG A O 1
ATOM 675 N N . LEU A 1 83 ? 1.301 -2.747 2.631 1.00 92.56 83 LEU A N 1
ATOM 676 C CA . LEU A 1 83 ? 0.150 -3.632 2.469 1.00 92.56 83 LEU A CA 1
ATOM 677 C C . LEU A 1 83 ? 0.505 -4.873 1.639 1.00 92.56 83 LEU A C 1
ATOM 679 O O . LEU A 1 83 ? 0.119 -5.975 2.017 1.00 92.56 83 LEU A O 1
ATOM 683 N N . PHE A 1 84 ? 1.319 -4.715 0.595 1.00 91.50 84 PHE A N 1
ATOM 684 C CA . PHE A 1 84 ? 1.786 -5.793 -0.280 1.00 91.50 84 PHE A CA 1
ATOM 685 C C . PHE A 1 84 ? 2.585 -6.872 0.469 1.00 91.50 84 PHE A C 1
ATOM 687 O O . PHE A 1 84 ? 2.499 -8.054 0.155 1.00 91.50 84 PHE A O 1
ATOM 694 N N . GLN A 1 85 ? 3.335 -6.485 1.504 1.00 88.75 85 GLN A N 1
ATOM 695 C CA . GLN A 1 85 ? 4.103 -7.416 2.341 1.00 88.75 85 GLN A CA 1
ATOM 696 C C . GLN A 1 85 ? 3.253 -8.157 3.394 1.00 88.75 85 GLN A C 1
ATOM 698 O O . GLN A 1 85 ? 3.759 -9.050 4.078 1.00 88.75 85 GLN A O 1
ATOM 703 N N . ARG A 1 86 ? 1.979 -7.785 3.583 1.00 89.56 86 ARG A N 1
ATOM 704 C CA . ARG A 1 86 ? 1.071 -8.421 4.553 1.00 89.56 86 ARG A CA 1
ATOM 705 C C . ARG A 1 86 ? 0.269 -9.546 3.898 1.00 89.56 86 ARG A C 1
ATOM 707 O O . ARG A 1 86 ? 0.255 -9.723 2.687 1.00 89.56 86 ARG A O 1
ATOM 714 N N . LYS A 1 87 ? -0.435 -10.327 4.724 1.00 82.88 87 LYS A N 1
ATOM 715 C CA . LYS A 1 87 ? -1.413 -11.301 4.219 1.00 82.88 87 LYS A CA 1
ATOM 716 C C . LYS A 1 87 ? -2.543 -10.554 3.506 1.00 82.88 87 LYS A C 1
ATOM 718 O O . LYS A 1 87 ? -3.153 -9.684 4.125 1.00 82.88 87 LYS A O 1
ATOM 723 N N . LEU A 1 88 ? -2.826 -10.944 2.264 1.00 81.25 88 LEU A N 1
ATOM 724 C CA . LEU A 1 88 ? -3.935 -10.429 1.460 1.00 81.25 88 LEU A CA 1
ATOM 725 C C . LEU A 1 88 ? -5.260 -10.777 2.138 1.00 81.25 88 LEU A C 1
ATOM 727 O O . LEU A 1 88 ? -5.711 -11.921 2.117 1.00 81.25 88 LEU A O 1
ATOM 731 N N . LYS A 1 89 ? -5.824 -9.788 2.819 1.00 85.19 89 LYS A N 1
ATOM 732 C CA . LYS A 1 89 ? -7.125 -9.827 3.475 1.00 85.19 89 LYS A CA 1
ATOM 733 C C . LYS A 1 89 ? -7.705 -8.427 3.423 1.00 85.19 89 LYS A C 1
ATOM 735 O O . LYS A 1 89 ? -6.952 -7.455 3.356 1.00 85.19 89 LYS A O 1
ATOM 740 N N . TRP A 1 90 ? -9.018 -8.330 3.545 1.00 86.50 90 TRP A N 1
ATOM 741 C CA . TRP A 1 90 ? -9.661 -7.053 3.794 1.00 86.50 90 TRP A CA 1
ATOM 742 C C . TRP A 1 90 ? -9.170 -6.458 5.115 1.00 86.50 90 TRP A C 1
ATOM 744 O O . TRP A 1 90 ? -8.951 -7.168 6.103 1.00 86.50 90 TRP A O 1
ATOM 754 N N . LEU A 1 91 ? -8.971 -5.143 5.127 1.00 87.19 91 LEU A N 1
ATOM 755 C CA . LEU A 1 91 ? -8.451 -4.403 6.271 1.00 87.19 91 LEU A CA 1
ATOM 756 C C . LEU A 1 91 ? -9.304 -3.157 6.484 1.00 87.19 91 LEU A C 1
ATOM 758 O O . LEU A 1 91 ? -9.652 -2.459 5.537 1.00 87.19 91 LEU A O 1
ATOM 762 N N . GLN A 1 92 ? -9.609 -2.850 7.741 1.00 86.44 92 GLN A N 1
ATOM 763 C CA . GLN A 1 92 ? -10.235 -1.577 8.087 1.00 86.44 92 GLN A CA 1
ATOM 764 C C . GLN A 1 92 ? -9.160 -0.493 8.141 1.00 86.44 92 GLN A C 1
ATOM 766 O O . GLN A 1 92 ? -8.197 -0.631 8.897 1.00 86.44 92 GLN A O 1
ATOM 771 N N . VAL A 1 93 ? -9.346 0.597 7.391 1.00 85.38 93 VAL A N 1
ATOM 772 C CA . VAL A 1 93 ? -8.403 1.731 7.359 1.00 85.38 93 VAL A CA 1
ATOM 773 C C . VAL A 1 93 ? -8.174 2.310 8.760 1.00 85.38 93 VAL A C 1
ATOM 775 O O . VAL A 1 93 ? -7.047 2.633 9.107 1.00 85.38 93 VAL A O 1
ATOM 778 N N . SER A 1 94 ? -9.206 2.333 9.607 1.00 83.94 94 SER A N 1
ATOM 779 C CA . SER A 1 94 ? -9.126 2.792 11.003 1.00 83.94 94 SER A CA 1
ATOM 780 C C . SER A 1 94 ? -8.254 1.924 11.917 1.00 83.94 94 SER A C 1
ATOM 782 O O . SER A 1 94 ? -7.867 2.372 12.992 1.00 83.94 94 SER A O 1
ATOM 784 N N . LYS A 1 95 ? -7.960 0.679 11.522 1.00 85.00 95 LYS A N 1
ATOM 785 C CA . LYS A 1 95 ? -7.072 -0.242 12.252 1.00 85.00 95 LYS A CA 1
ATOM 786 C C . LYS A 1 95 ? -5.643 -0.233 11.708 1.00 85.00 95 LYS A C 1
ATOM 788 O O . LYS A 1 95 ? -4.795 -0.961 12.226 1.00 85.00 95 LYS A O 1
ATOM 793 N N . LEU A 1 96 ? -5.384 0.504 10.630 1.00 86.94 96 LEU A N 1
ATOM 794 C CA . LEU A 1 96 ? -4.042 0.663 10.092 1.00 86.94 96 LEU A CA 1
ATOM 795 C C . LEU A 1 96 ? -3.354 1.795 10.844 1.00 86.94 96 LEU A C 1
ATOM 797 O O . LEU A 1 96 ? -3.864 2.908 10.891 1.00 86.94 96 LEU A O 1
ATOM 801 N N . ASP A 1 97 ? -2.192 1.488 11.404 1.00 85.75 97 ASP A N 1
ATOM 802 C CA . ASP A 1 97 ? -1.367 2.454 12.111 1.00 85.75 97 ASP A CA 1
ATOM 803 C C . ASP A 1 97 ? 0.031 2.452 11.490 1.00 85.75 97 ASP A C 1
ATOM 805 O O . ASP A 1 97 ? 0.801 1.499 11.638 1.00 85.75 97 ASP A O 1
ATOM 809 N N . TYR A 1 98 ? 0.294 3.486 10.694 1.00 90.12 98 TYR A N 1
ATOM 810 C CA . TYR A 1 98 ? 1.558 3.718 9.999 1.00 90.12 98 TYR A CA 1
ATOM 811 C C . TYR A 1 98 ? 1.954 5.184 10.181 1.00 90.12 98 TYR A C 1
ATOM 813 O O . TYR A 1 98 ? 1.922 5.977 9.232 1.00 90.12 98 TYR A O 1
ATOM 821 N N . GLU A 1 99 ? 2.306 5.548 11.415 1.00 85.94 99 GLU A N 1
ATOM 822 C CA . GLU A 1 99 ? 2.712 6.908 11.786 1.00 85.94 99 GLU A CA 1
ATOM 823 C C . GLU A 1 99 ? 3.846 7.455 10.899 1.00 85.94 99 GLU A C 1
ATOM 825 O O . GLU A 1 99 ? 3.898 8.656 10.637 1.00 85.94 99 GLU A O 1
ATOM 830 N N . GLU A 1 100 ? 4.722 6.592 10.361 1.00 85.56 100 GLU A N 1
ATOM 831 C CA . GLU A 1 100 ? 5.816 7.003 9.470 1.00 85.56 100 GLU A CA 1
ATOM 832 C C . GLU A 1 100 ? 5.367 7.433 8.060 1.00 85.56 100 GLU A C 1
ATOM 834 O O . GLU A 1 100 ? 6.168 7.947 7.264 1.00 85.56 100 GLU A O 1
ATOM 839 N N . ILE A 1 101 ? 4.108 7.155 7.719 1.00 88.62 101 ILE A N 1
ATOM 840 C CA . ILE A 1 101 ? 3.475 7.531 6.455 1.00 88.62 101 ILE A CA 1
ATOM 841 C C . ILE A 1 101 ? 2.583 8.740 6.705 1.00 88.62 101 ILE A C 1
ATOM 843 O O . ILE A 1 101 ? 2.812 9.807 6.135 1.00 88.62 101 ILE A O 1
ATOM 847 N N . ARG A 1 102 ? 1.553 8.566 7.539 1.00 87.38 102 ARG A N 1
ATOM 848 C CA . ARG A 1 102 ? 0.577 9.606 7.867 1.00 87.38 102 ARG A CA 1
ATOM 849 C C . ARG A 1 102 ? -0.285 9.164 9.045 1.00 87.38 102 ARG A C 1
ATOM 851 O O . ARG A 1 102 ? -0.656 8.000 9.126 1.00 87.38 102 ARG A O 1
ATOM 858 N N . SER A 1 103 ? -0.677 10.114 9.892 1.00 85.81 103 SER A N 1
ATOM 859 C CA . SER A 1 103 ? -1.605 9.874 11.007 1.00 85.81 103 SER A CA 1
ATOM 860 C C . SER A 1 103 ? -3.011 9.484 10.534 1.00 85.81 103 SER A C 1
ATOM 862 O O . SER A 1 103 ? -3.671 8.666 11.158 1.00 85.81 103 SER A O 1
ATOM 864 N N . ASP A 1 104 ? -3.464 10.070 9.423 1.00 89.19 104 ASP A N 1
ATOM 865 C CA . ASP A 1 104 ? -4.705 9.695 8.743 1.00 89.19 104 ASP A CA 1
ATOM 866 C C . ASP A 1 104 ? -4.386 9.078 7.379 1.00 89.19 104 ASP A C 1
ATOM 868 O O . ASP A 1 104 ? -3.925 9.760 6.459 1.00 89.19 104 ASP A O 1
ATOM 872 N N . LEU A 1 105 ? -4.624 7.774 7.261 1.00 91.75 105 LEU A N 1
ATOM 873 C CA . LEU A 1 105 ? -4.347 6.998 6.056 1.00 91.75 105 LEU A CA 1
ATOM 874 C C . LEU A 1 105 ? -5.495 7.031 5.043 1.00 91.75 105 LEU A C 1
ATOM 876 O O . LEU A 1 105 ? -5.272 6.641 3.899 1.00 91.75 105 LEU A O 1
ATOM 880 N N . ALA A 1 106 ? -6.686 7.518 5.409 1.00 90.50 106 ALA A N 1
ATOM 881 C CA . ALA A 1 106 ? -7.846 7.570 4.519 1.00 90.50 106 ALA A CA 1
ATOM 882 C C . ALA A 1 106 ? -7.575 8.260 3.165 1.00 90.50 106 ALA A C 1
ATOM 884 O O . ALA A 1 106 ? -7.864 7.648 2.136 1.00 90.50 106 ALA A O 1
ATOM 885 N N . PRO A 1 107 ? -6.962 9.462 3.097 1.00 92.69 107 PRO A N 1
ATOM 886 C CA . PRO A 1 107 ? -6.689 10.109 1.811 1.00 92.69 107 PRO A CA 1
ATOM 887 C C . PRO A 1 107 ? -5.663 9.349 0.957 1.00 92.69 107 PRO A C 1
ATOM 889 O O . PRO A 1 107 ? -5.750 9.367 -0.267 1.00 92.69 107 PRO A O 1
ATOM 892 N N . VAL A 1 108 ? -4.704 8.662 1.588 1.00 93.19 108 VAL A N 1
ATOM 893 C CA . VAL A 1 108 ? -3.687 7.867 0.877 1.00 93.19 108 VAL A CA 1
ATOM 894 C C . VAL A 1 108 ? -4.295 6.560 0.362 1.00 93.19 108 VAL A C 1
ATOM 896 O O . VAL A 1 108 ? -4.037 6.149 -0.764 1.00 93.19 108 VAL A O 1
ATOM 899 N N . ALA A 1 109 ? -5.156 5.919 1.155 1.00 92.19 109 ALA A N 1
ATOM 900 C CA . ALA A 1 109 ? -5.917 4.755 0.719 1.00 92.19 109 ALA A CA 1
ATOM 901 C C . ALA A 1 109 ? -6.851 5.108 -0.449 1.00 92.19 109 ALA A C 1
ATOM 903 O O . ALA A 1 109 ? -6.932 4.354 -1.415 1.00 92.19 109 ALA A O 1
ATOM 904 N N . GLN A 1 110 ? -7.494 6.278 -0.407 1.00 93.06 110 GLN A N 1
ATOM 905 C CA . GLN A 1 110 ? -8.352 6.753 -1.492 1.00 93.06 110 GLN A CA 1
ATOM 906 C C . GLN A 1 110 ? -7.572 6.977 -2.796 1.00 93.06 110 GLN A C 1
ATOM 908 O O . GLN A 1 110 ? -8.055 6.585 -3.857 1.00 93.06 110 GLN A O 1
ATOM 913 N N . GLU A 1 111 ? -6.366 7.552 -2.731 1.00 94.94 111 GLU A N 1
ATOM 914 C CA . GLU A 1 111 ? -5.460 7.658 -3.887 1.00 94.94 111 GLU A CA 1
ATOM 915 C C . GLU A 1 111 ? -5.183 6.273 -4.497 1.00 94.94 111 GLU A C 1
ATOM 917 O O . GLU A 1 111 ? -5.326 6.081 -5.705 1.00 94.94 111 GLU A O 1
ATOM 922 N N . LEU A 1 112 ? -4.848 5.287 -3.662 1.00 94.06 112 LEU A N 1
ATOM 923 C CA . LEU A 1 112 ? -4.556 3.927 -4.117 1.00 94.06 112 LEU A CA 1
ATOM 924 C C . LEU A 1 112 ? -5.773 3.236 -4.746 1.00 94.06 112 LEU A C 1
ATOM 926 O O . LEU A 1 112 ? -5.615 2.529 -5.739 1.00 94.06 112 LEU A O 1
ATOM 930 N N . VAL A 1 113 ? -6.981 3.461 -4.223 1.00 93.25 113 VAL A N 1
ATOM 931 C CA . VAL A 1 113 ? -8.225 2.958 -4.835 1.00 93.25 113 VAL A CA 1
ATOM 932 C C . VAL A 1 113 ? -8.465 3.610 -6.199 1.00 93.25 113 VAL A C 1
ATOM 934 O O . VAL A 1 113 ? -8.770 2.921 -7.171 1.00 93.25 113 VAL A O 1
ATOM 937 N N . GLN A 1 114 ? -8.265 4.928 -6.318 1.00 92.62 114 GLN A N 1
ATOM 938 C CA . GLN A 1 114 ? -8.424 5.647 -7.591 1.00 92.62 114 GLN A CA 1
ATOM 939 C C . GLN A 1 114 ? -7.457 5.151 -8.670 1.00 92.62 114 GLN A C 1
ATOM 941 O O . GLN A 1 114 ? -7.833 5.048 -9.836 1.00 92.62 114 GLN A O 1
ATOM 946 N N . GLN A 1 115 ? -6.228 4.816 -8.276 1.00 92.31 115 GLN A N 1
ATOM 947 C CA . GLN A 1 115 ? -5.207 4.250 -9.159 1.00 92.31 115 GLN A CA 1
ATOM 948 C C . GLN A 1 115 ? -5.316 2.720 -9.309 1.00 92.31 115 GLN A C 1
ATOM 950 O O . GLN A 1 115 ? -4.456 2.109 -9.934 1.00 92.31 115 GLN A O 1
ATOM 955 N N . ARG A 1 116 ? -6.380 2.100 -8.769 1.00 91.06 116 ARG A N 1
ATOM 956 C CA . ARG A 1 116 ? -6.677 0.654 -8.828 1.00 91.06 116 ARG A CA 1
ATOM 957 C C . ARG A 1 116 ? -5.632 -0.264 -8.183 1.00 91.06 116 ARG A C 1
ATOM 959 O O . ARG A 1 116 ? -5.568 -1.445 -8.503 1.00 91.06 116 ARG A O 1
ATOM 966 N N . PHE A 1 117 ? -4.855 0.252 -7.235 1.00 92.31 117 PHE A N 1
ATOM 967 C CA . PHE A 1 117 ? -3.961 -0.558 -6.401 1.00 92.31 117 PHE A CA 1
ATOM 968 C C . PHE A 1 117 ? -4.682 -1.226 -5.229 1.00 92.31 117 PHE A C 1
ATOM 970 O O . PHE A 1 117 ? -4.194 -2.225 -4.706 1.00 92.31 117 PHE A O 1
ATOM 977 N N . LEU A 1 118 ? -5.817 -0.671 -4.797 1.00 92.19 118 LEU A N 1
ATOM 978 C CA . LEU A 1 118 ? -6.657 -1.224 -3.738 1.00 92.19 118 LEU A CA 1
ATOM 979 C C . LEU A 1 118 ? -8.111 -1.318 -4.201 1.00 92.19 118 LEU A C 1
ATOM 981 O O . LEU A 1 118 ? -8.582 -0.492 -4.981 1.00 92.19 118 LEU A O 1
ATOM 985 N N . GLN A 1 119 ? -8.814 -2.314 -3.672 1.00 89.69 119 GLN A N 1
ATOM 986 C CA . GLN A 1 119 ? -10.264 -2.447 -3.777 1.00 89.69 119 GLN A CA 1
ATOM 987 C C . GLN A 1 119 ? -10.935 -1.732 -2.602 1.00 89.69 119 GLN A C 1
ATOM 989 O O . GLN A 1 119 ? -10.346 -1.598 -1.524 1.00 89.69 119 GLN A O 1
ATOM 994 N N . SER A 1 120 ? -12.158 -1.259 -2.818 1.00 88.88 120 SER A N 1
ATOM 995 C CA . SER A 1 120 ? -12.964 -0.602 -1.781 1.00 88.88 120 SER A CA 1
ATOM 996 C C . SER A 1 120 ? -14.029 -1.547 -1.237 1.00 88.88 120 SER A C 1
ATOM 998 O O . SER A 1 120 ? -14.238 -2.632 -1.771 1.00 88.88 120 SER A O 1
ATOM 1000 N N . GLU A 1 121 ? -14.752 -1.130 -0.200 1.00 84.50 121 GLU A N 1
ATOM 1001 C CA . GLU A 1 121 ? -15.862 -1.906 0.356 1.00 84.50 121 GLU A CA 1
ATOM 1002 C C . GLU A 1 121 ? -16.960 -2.246 -0.666 1.00 84.50 121 GLU A C 1
ATOM 1004 O O . GLU A 1 121 ? -17.714 -3.189 -0.452 1.00 84.50 121 GLU A O 1
ATOM 1009 N N . ASN A 1 122 ? -17.041 -1.519 -1.785 1.00 84.38 122 ASN A N 1
ATOM 1010 C CA . ASN A 1 122 ? -17.982 -1.819 -2.865 1.00 84.38 122 ASN A CA 1
ATOM 1011 C C . ASN A 1 122 ? -17.657 -3.127 -3.598 1.00 84.38 122 ASN A C 1
ATOM 1013 O O . ASN A 1 122 ? -18.558 -3.732 -4.169 1.00 84.38 122 ASN A O 1
ATOM 1017 N N . ASP A 1 123 ? -16.396 -3.563 -3.570 1.00 86.62 123 ASP A N 1
ATOM 1018 C CA . ASP A 1 123 ? -15.937 -4.800 -4.208 1.00 86.62 123 ASP A CA 1
ATOM 1019 C C . ASP A 1 123 ? -15.991 -6.001 -3.232 1.00 86.62 123 ASP A C 1
ATOM 1021 O O . ASP A 1 123 ? -15.639 -7.127 -3.584 1.00 86.62 123 ASP A O 1
ATOM 1025 N N . LEU A 1 124 ? -16.429 -5.778 -1.984 1.00 85.19 124 LEU A N 1
ATOM 1026 C CA . LEU A 1 124 ? -16.559 -6.801 -0.945 1.00 85.19 124 LEU A CA 1
ATOM 1027 C C . LEU A 1 124 ? -17.890 -7.557 -1.093 1.00 85.19 124 LEU A C 1
ATOM 1029 O O . LEU A 1 124 ? -18.874 -7.286 -0.405 1.00 85.19 124 LEU A O 1
ATOM 1033 N N . GLU A 1 125 ? -17.921 -8.535 -1.995 1.00 84.88 125 GLU A N 1
ATOM 1034 C CA . GLU A 1 125 ? -19.138 -9.307 -2.295 1.00 84.88 125 GLU A CA 1
ATOM 1035 C C . GLU A 1 125 ? -19.377 -10.478 -1.326 1.00 84.88 125 GLU A C 1
ATOM 1037 O O . GLU A 1 125 ? -20.511 -10.916 -1.102 1.00 84.88 125 GLU A O 1
ATOM 1042 N N . HIS A 1 126 ? -18.311 -11.015 -0.733 1.00 85.19 126 HIS A N 1
ATOM 1043 C CA . HIS A 1 126 ? -18.389 -12.222 0.080 1.00 85.19 126 HIS A CA 1
ATOM 1044 C C . HIS A 1 126 ? -18.690 -11.910 1.550 1.00 85.19 126 HIS A C 1
ATOM 1046 O O . HIS A 1 126 ? -17.871 -11.355 2.282 1.00 85.19 126 HIS A O 1
ATOM 1052 N N . LEU A 1 127 ? -19.854 -12.371 2.028 1.00 82.75 127 LEU A N 1
ATOM 1053 C CA . LEU A 1 127 ? -20.287 -12.176 3.418 1.00 82.75 127 LEU A CA 1
ATOM 1054 C C . LEU A 1 127 ? -19.266 -12.699 4.440 1.00 82.75 127 LEU A C 1
ATOM 1056 O O . LEU A 1 127 ? -19.059 -12.061 5.464 1.00 82.75 127 LEU A O 1
ATOM 1060 N N . GLY A 1 128 ? -18.622 -13.841 4.178 1.00 82.31 128 GLY A N 1
ATOM 1061 C CA . GLY A 1 128 ? -17.603 -14.390 5.081 1.00 82.31 128 GLY A CA 1
ATOM 1062 C C . GLY A 1 128 ? -16.426 -13.433 5.285 1.00 82.31 128 GLY A C 1
ATOM 1063 O O . GLY A 1 128 ? -15.990 -13.223 6.412 1.00 82.31 128 GLY A O 1
ATOM 1064 N N . GLU A 1 129 ? -15.982 -12.780 4.212 1.00 84.38 129 GLU A N 1
ATOM 1065 C CA . GLU A 1 129 ? -14.901 -11.794 4.249 1.00 84.38 129 GLU A CA 1
ATOM 1066 C C . GLU A 1 129 ? -15.325 -10.524 4.996 1.00 84.38 129 GLU A C 1
ATOM 1068 O O . GLU A 1 129 ? -14.550 -9.978 5.780 1.00 84.38 129 GLU A O 1
ATOM 1073 N N . ALA A 1 130 ? -16.583 -10.100 4.837 1.00 82.81 130 ALA A N 1
ATOM 1074 C CA . ALA A 1 130 ? -17.147 -8.989 5.597 1.00 82.81 130 ALA A CA 1
ATOM 1075 C C . ALA A 1 130 ? -17.282 -9.303 7.096 1.00 82.81 130 ALA A C 1
ATOM 1077 O O . ALA A 1 130 ? -17.019 -8.445 7.939 1.00 82.81 130 ALA A O 1
ATOM 1078 N N . LEU A 1 131 ? -17.660 -10.534 7.449 1.00 83.88 131 LEU A N 1
ATOM 1079 C CA . LEU A 1 131 ? -17.757 -10.973 8.841 1.00 83.88 131 LEU A CA 1
ATOM 1080 C C . LEU A 1 131 ? -16.379 -11.067 9.512 1.00 83.88 131 LEU A C 1
ATOM 1082 O O . LEU A 1 131 ? -16.265 -10.713 10.683 1.00 83.88 131 LEU A O 1
ATOM 1086 N N . ASP A 1 132 ? -15.334 -11.459 8.778 1.00 85.00 132 ASP A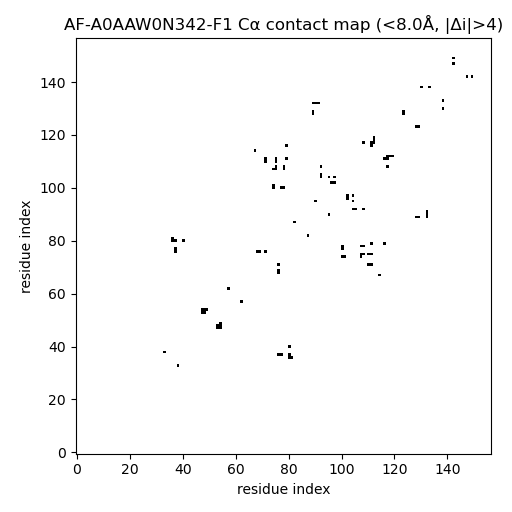 N 1
ATOM 1087 C CA . ASP A 1 132 ? -13.951 -11.521 9.276 1.00 85.00 132 ASP A CA 1
ATOM 1088 C C . ASP A 1 132 ? -13.363 -10.139 9.628 1.00 85.00 132 ASP A C 1
ATOM 1090 O O . ASP A 1 132 ? -12.435 -10.037 10.436 1.00 85.00 132 ASP A O 1
ATOM 1094 N N . LEU A 1 133 ? -13.899 -9.059 9.049 1.00 84.62 133 LEU A N 1
ATOM 1095 C CA . LEU A 1 133 ? -13.497 -7.684 9.369 1.00 84.62 133 LEU A CA 1
ATOM 1096 C C . LEU A 1 133 ? -14.012 -7.212 10.732 1.00 84.62 133 LEU A C 1
ATOM 1098 O O . LEU A 1 133 ? -13.403 -6.337 11.371 1.00 84.62 133 LEU A O 1
ATOM 1102 N N . LEU A 1 134 ? -15.143 -7.768 11.165 1.00 83.19 134 LEU A N 1
ATOM 1103 C CA . LEU A 1 134 ? -15.852 -7.340 12.358 1.00 83.19 134 LEU A CA 1
ATOM 1104 C C . LEU A 1 134 ? -15.183 -7.916 13.616 1.00 83.19 134 LEU A C 1
ATOM 1106 O O . LEU A 1 134 ? -14.923 -9.115 13.713 1.00 83.19 134 LEU A O 1
ATOM 1110 N N . PRO A 1 135 ? -14.922 -7.094 14.642 1.00 82.81 135 PRO A N 1
ATOM 1111 C CA . PRO A 1 135 ? -14.564 -7.582 15.964 1.00 82.81 135 PRO A CA 1
ATOM 1112 C C . PRO A 1 135 ? -15.641 -8.505 16.555 1.00 82.81 135 PRO A C 1
ATOM 1114 O O . PRO A 1 135 ? -16.840 -8.313 16.351 1.00 82.81 135 PRO A O 1
ATOM 1117 N N . ALA A 1 136 ? -15.222 -9.439 17.413 1.00 83.69 136 ALA A N 1
ATOM 1118 C CA . ALA A 1 136 ? -16.118 -10.321 18.165 1.00 83.69 136 ALA A CA 1
ATOM 1119 C C . ALA A 1 136 ? -17.326 -9.623 18.845 1.00 83.69 136 ALA A C 1
ATOM 1121 O O . ALA A 1 136 ? -18.426 -10.181 18.787 1.00 83.69 136 ALA A O 1
ATOM 1122 N N . PRO A 1 137 ? -17.203 -8.435 19.485 1.00 83.75 137 PRO A N 1
ATOM 1123 C CA . PRO A 1 137 ? -18.370 -7.750 20.053 1.00 83.75 137 PRO A CA 1
ATOM 1124 C C . PRO A 1 137 ? -19.379 -7.266 19.000 1.00 83.75 137 PRO A C 1
ATOM 1126 O O . PRO A 1 137 ? -20.585 -7.312 19.255 1.00 83.75 137 PRO A O 1
ATOM 1129 N N . GLU A 1 138 ? -18.919 -6.845 17.822 1.00 84.00 138 GLU A N 1
ATOM 1130 C CA . GLU A 1 138 ? -19.781 -6.403 16.718 1.00 84.00 138 GLU A CA 1
ATOM 1131 C C . GLU A 1 138 ? -20.476 -7.596 16.062 1.00 84.00 138 GLU A C 1
ATOM 1133 O O . GLU A 1 138 ? -21.693 -7.575 15.913 1.00 84.00 138 GLU A O 1
ATOM 1138 N N . LEU A 1 139 ? -19.748 -8.691 15.818 1.00 85.12 139 LEU A N 1
ATOM 1139 C CA . LEU A 1 139 ? -20.310 -9.981 15.395 1.00 85.12 139 LEU A CA 1
ATOM 1140 C C . LEU A 1 139 ? -21.391 -10.480 16.355 1.00 85.12 139 LEU A C 1
ATOM 1142 O O . LEU A 1 139 ? -22.461 -10.907 15.931 1.00 85.12 139 LEU A O 1
ATOM 1146 N N . LYS A 1 140 ? -21.144 -10.398 17.667 1.00 81.94 140 LYS A N 1
ATOM 1147 C CA . LYS A 1 140 ? -22.122 -10.801 18.685 1.00 81.94 140 LYS A CA 1
ATOM 1148 C C . LYS A 1 140 ? -23.354 -9.901 18.678 1.00 81.94 140 LYS A C 1
ATOM 1150 O O . LYS A 1 140 ? -24.453 -10.373 18.954 1.00 81.94 140 LYS A O 1
ATOM 1155 N N . SER A 1 141 ? -23.174 -8.613 18.410 1.00 84.88 141 SER A N 1
ATOM 1156 C CA . SER A 1 141 ? -24.282 -7.664 18.291 1.00 84.88 141 SER A CA 1
ATOM 1157 C C . SER A 1 141 ? -25.095 -7.942 17.030 1.00 84.88 141 SER A C 1
ATOM 1159 O O . SER A 1 141 ? -26.315 -8.040 17.116 1.00 84.88 141 SER A O 1
ATOM 1161 N N . LEU A 1 142 ? -24.423 -8.200 15.905 1.00 85.00 142 LEU A N 1
ATOM 1162 C CA . LEU A 1 142 ? -25.041 -8.593 14.643 1.00 85.00 142 LEU A CA 1
ATOM 1163 C C . LEU A 1 142 ? -25.818 -9.907 14.781 1.00 85.00 142 LEU A C 1
ATOM 1165 O O . LEU A 1 142 ? -26.949 -10.006 14.324 1.00 85.00 142 LEU A O 1
ATOM 1169 N N . ALA A 1 143 ? -25.259 -10.895 15.476 1.00 82.81 143 ALA A N 1
ATOM 1170 C CA . ALA A 1 143 ? -25.913 -12.171 15.753 1.00 82.81 143 ALA A CA 1
ATOM 1171 C C . ALA A 1 143 ? -27.162 -12.059 16.640 1.00 82.81 143 ALA A C 1
ATOM 1173 O O . ALA A 1 143 ? -28.020 -12.931 16.596 1.00 82.81 143 ALA A O 1
ATOM 1174 N N . LYS A 1 144 ? -27.252 -11.018 17.476 1.00 81.31 144 LYS A N 1
ATOM 1175 C CA . LYS A 1 144 ? -28.432 -10.755 18.312 1.00 81.31 144 LYS A CA 1
ATOM 1176 C C . LYS A 1 144 ? -29.531 -10.014 17.557 1.00 81.31 144 LYS A C 1
ATOM 1178 O O . LYS A 1 144 ? -30.697 -10.163 17.907 1.00 81.31 144 LYS A O 1
ATOM 1183 N N . THR A 1 145 ? -29.163 -9.157 16.604 1.00 79.75 145 THR A N 1
ATOM 1184 C CA . THR A 1 145 ? -30.116 -8.378 15.798 1.00 79.75 145 THR A CA 1
ATOM 1185 C C . THR A 1 145 ? -30.659 -9.186 14.629 1.00 79.75 145 THR A C 1
ATOM 1187 O O . THR A 1 145 ? -31.838 -9.086 14.301 1.00 79.75 145 THR A O 1
ATOM 1190 N N . SER A 1 146 ? -29.818 -10.020 14.025 1.00 66.56 146 SER A N 1
ATOM 1191 C CA . SER A 1 146 ? -30.263 -11.068 13.117 1.00 66.56 146 SER A CA 1
ATOM 1192 C C . SER A 1 146 ? -30.939 -12.171 13.931 1.00 66.56 146 SER A C 1
ATOM 1194 O O . SER A 1 146 ? -30.532 -12.481 15.044 1.00 66.56 146 SER A O 1
ATOM 1196 N N . THR A 1 147 ? -32.004 -12.769 13.408 1.00 69.75 147 THR A N 1
ATOM 1197 C CA . THR A 1 147 ? -32.793 -13.824 14.078 1.00 69.75 147 THR A CA 1
ATOM 1198 C C . THR A 1 147 ? -32.030 -15.160 14.175 1.00 69.75 147 THR A C 1
ATOM 1200 O O . THR A 1 147 ? -32.614 -16.238 14.091 1.00 69.75 147 THR A O 1
ATOM 1203 N N . LEU A 1 148 ? -30.702 -15.112 14.292 1.00 68.81 148 LEU A N 1
ATOM 1204 C CA . LEU A 1 148 ? -29.829 -16.269 14.375 1.00 68.81 148 LEU A CA 1
ATOM 1205 C C . LEU A 1 148 ? -29.972 -16.904 15.761 1.00 68.81 148 LEU A C 1
ATOM 1207 O O . LEU A 1 148 ? -29.624 -16.321 16.787 1.00 68.81 148 LEU A O 1
ATOM 1211 N N . VAL A 1 149 ? -30.481 -18.135 15.795 1.00 71.25 149 VAL A N 1
ATOM 1212 C CA . VAL A 1 149 ? -30.529 -18.939 17.020 1.00 71.25 149 VAL A CA 1
ATOM 1213 C C . VAL A 1 149 ? -29.142 -19.535 17.252 1.00 71.25 149 VAL A C 1
ATOM 1215 O O . VAL A 1 149 ? -28.755 -20.497 16.594 1.00 71.25 149 VAL A O 1
ATOM 1218 N N . ILE A 1 150 ? -28.384 -18.955 18.184 1.00 72.19 150 ILE A N 1
ATOM 1219 C CA . ILE A 1 150 ? -27.036 -19.419 18.541 1.00 72.19 150 ILE A CA 1
ATOM 1220 C C . ILE A 1 150 ? -27.075 -20.114 19.905 1.00 72.19 150 ILE A C 1
ATOM 1222 O O . ILE A 1 150 ? -27.473 -19.517 20.906 1.00 72.19 150 ILE A O 1
ATOM 1226 N N . LEU A 1 151 ? -26.628 -21.372 19.952 1.00 67.94 151 LEU A N 1
ATOM 1227 C CA . LEU A 1 151 ? -26.484 -22.168 21.174 1.00 67.94 151 LEU A CA 1
ATOM 1228 C C . LEU A 1 151 ? -24.998 -22.333 21.514 1.00 67.94 151 LEU A C 1
ATOM 1230 O O . LEU A 1 151 ? -24.191 -22.653 20.646 1.00 67.94 151 LEU A O 1
ATOM 1234 N N . GLY A 1 152 ? -24.635 -22.129 22.781 1.00 74.25 152 GLY A N 1
ATOM 1235 C CA . GLY A 1 152 ? -23.276 -22.332 23.289 1.00 74.25 152 GLY A CA 1
ATOM 1236 C C . GLY A 1 152 ? -23.299 -23.125 24.591 1.00 74.25 152 GLY A C 1
ATOM 1237 O O . GLY A 1 152 ? -24.113 -22.845 25.473 1.00 74.25 152 GLY A O 1
ATOM 1238 N N . LEU A 1 153 ? -22.417 -24.119 24.716 1.00 59.03 153 LEU A N 1
ATOM 1239 C CA . LEU A 1 153 ? -22.281 -24.906 25.941 1.00 59.03 153 LEU A CA 1
ATOM 1240 C C . LEU A 1 153 ? -21.709 -24.027 27.061 1.00 59.03 153 LEU A C 1
ATOM 1242 O O . LEU A 1 153 ? -20.677 -23.376 26.892 1.00 59.03 153 LEU A O 1
ATOM 1246 N N . ARG A 1 154 ? -22.381 -24.001 28.217 1.00 68.00 154 ARG A N 1
ATOM 1247 C CA . ARG A 1 154 ? -21.829 -23.385 29.428 1.00 68.00 154 ARG A CA 1
ATOM 1248 C C . ARG A 1 154 ? -20.783 -24.327 30.011 1.00 68.00 154 ARG A C 1
ATOM 1250 O O . ARG 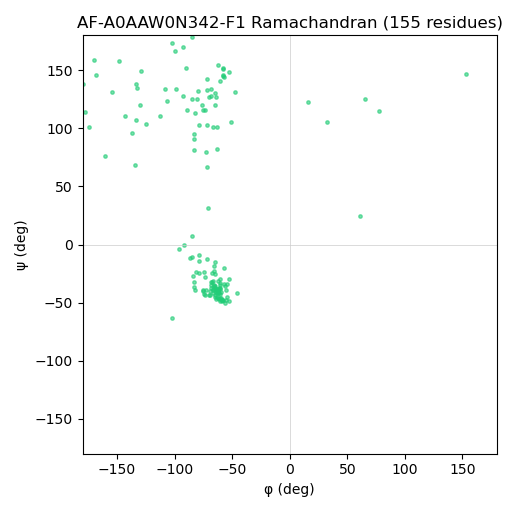A 1 154 ? -21.124 -25.437 30.406 1.00 68.00 154 ARG A O 1
ATOM 1257 N N . ASN A 1 155 ?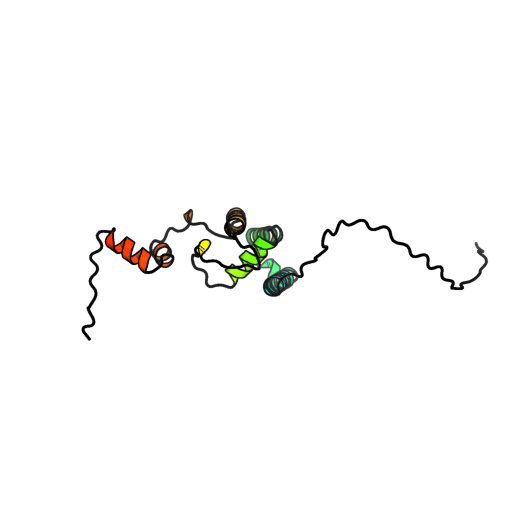 -19.541 -23.865 30.126 1.00 54.28 155 ASN A N 1
ATOM 1258 C CA . ASN A 1 155 ? -18.596 -24.490 31.042 1.00 54.28 155 ASN A CA 1
ATOM 1259 C C . ASN A 1 155 ? -19.028 -24.118 32.464 1.00 54.28 155 ASN A C 1
ATOM 1261 O O . ASN A 1 155 ? -18.858 -22.977 32.893 1.00 54.28 155 ASN A O 1
ATOM 1265 N N . CYS A 1 156 ? -19.668 -25.060 33.152 1.00 53.72 156 CYS A N 1
ATOM 1266 C CA . CYS A 1 156 ? -19.834 -24.999 34.596 1.00 53.72 156 CYS A CA 1
ATOM 1267 C C . CYS A 1 156 ? -18.486 -25.370 35.218 1.00 53.72 156 CYS A C 1
ATOM 1269 O O . CYS A 1 156 ? -18.024 -26.493 35.024 1.00 53.72 156 CYS A O 1
ATOM 1271 N N . SER A 1 157 ? -17.866 -24.423 35.918 1.00 61.06 157 SER A N 1
ATOM 1272 C CA . SER A 1 157 ? -16.753 -24.687 36.827 1.00 61.06 157 SER A CA 1
ATOM 1273 C C . SER A 1 157 ? -17.158 -24.332 38.244 1.00 61.06 157 SER A C 1
ATOM 1275 O O . SER A 1 157 ? -18.032 -23.446 38.394 1.00 61.06 157 SER A O 1
#

Organism: NCBI:txid88201

Sequence (157 aa):
MEKTVLCRSDNSQKTEIEKTVKNENDESSQTTRLPYYLQNFLTVLQAVLENEDDRILFNDEDMSLIHAFEKLSVMGQKLYVRLFQRKLKWLQVSKLDYEEIRSDLAPVAQELVQQRFLQSENDLEHLGEALDLLPAPELKSLAKTSTLVILGLRNCS